Protein AF-A0A928ZIG1-F1 (afdb_monomer_lite)

Secondary structure (DSSP, 8-state):
------SS---S-SSSPPS-EEEE-SSSEEEEEESSPPP------PPP------------

pLDDT: mean 76.99, std 12.51, range [46.91, 92.44]

Foldseek 3Di:
DDDDDDPDPPPDDPPDDDQWEFDADPVGTDPDTDRDHDDDDDDDDDDDPDDDDPDDDDDD

Sequence (60 aa):
MKQVVIENPIINSAFSEPQRHFRFDDDGITSDIIDTRRRSHYFIPMALLHERKKRQTNPK

Structure (mmCIF, N/CA/C/O backbone):
data_AF-A0A928ZIG1-F1
#
_entry.id   AF-A0A928ZIG1-F1
#
loop_
_atom_site.group_PDB
_atom_site.id
_atom_site.type_symbol
_atom_site.label_atom_id
_atom_site.label_alt_id
_atom_site.label_comp_id
_atom_site.label_asym_id
_atom_site.label_entity_id
_atom_site.label_seq_id
_atom_site.pdbx_PDB_ins_code
_atom_site.Cartn_x
_atom_site.Cartn_y
_atom_site.Cartn_z
_atom_site.occupancy
_atom_site.B_iso_or_equiv
_atom_site.auth_seq_id
_atom_site.auth_comp_id
_atom_site.auth_asym_id
_atom_site.auth_atom_id
_atom_site.pdbx_PDB_model_num
ATOM 1 N N . MET A 1 1 ? -8.400 23.295 -1.362 1.00 65.69 1 MET A N 1
ATOM 2 C CA . MET A 1 1 ? -8.553 21.893 -0.911 1.00 65.69 1 MET A CA 1
ATOM 3 C C . MET A 1 1 ? -9.817 21.821 -0.071 1.00 65.69 1 MET A C 1
ATOM 5 O O . MET A 1 1 ? -10.027 22.728 0.723 1.00 65.69 1 MET A O 1
ATOM 9 N N . LYS A 1 2 ? -10.696 20.839 -0.293 1.00 83.00 2 LYS A N 1
ATOM 10 C CA . LYS A 1 2 ? -11.945 20.722 0.475 1.00 83.00 2 LYS A CA 1
ATOM 11 C C . LYS A 1 2 ? -11.622 20.040 1.807 1.00 83.00 2 LYS A C 1
ATOM 13 O O . LYS A 1 2 ? -10.996 18.986 1.7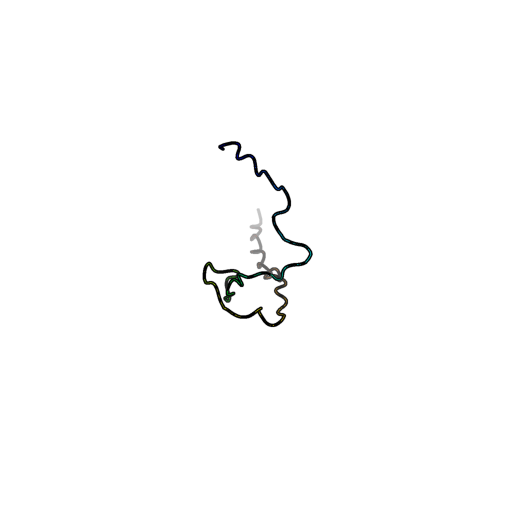89 1.00 83.00 2 LYS A O 1
ATOM 18 N N . GLN A 1 3 ? -12.008 20.641 2.933 1.00 80.88 3 GLN A N 1
ATOM 19 C CA . GLN A 1 3 ? -11.897 19.999 4.244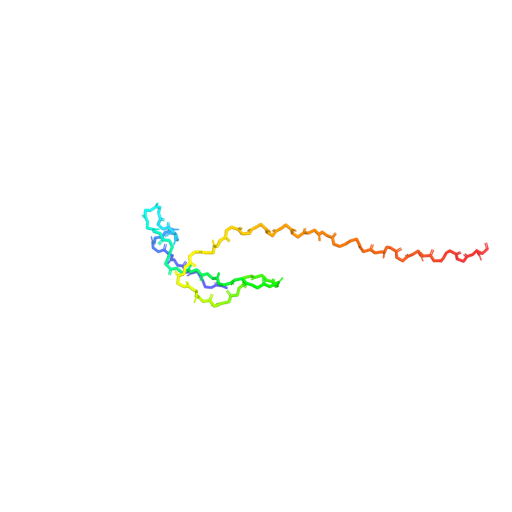 1.00 80.88 3 GLN A CA 1
ATOM 20 C C . GLN A 1 3 ? -12.837 18.787 4.244 1.00 80.88 3 GLN A C 1
ATOM 22 O O . GLN A 1 3 ? -14.056 18.950 4.214 1.00 80.88 3 GLN A O 1
ATOM 27 N N . VAL A 1 4 ? -12.275 17.581 4.214 1.00 84.38 4 VAL A N 1
ATOM 28 C CA . VAL A 1 4 ? -13.036 16.336 4.352 1.00 84.38 4 VAL A CA 1
ATOM 29 C C . VAL A 1 4 ? -12.877 15.882 5.796 1.00 84.38 4 VAL A C 1
ATOM 31 O O . VAL A 1 4 ? -11.763 15.613 6.239 1.00 84.38 4 VAL A O 1
ATOM 34 N N . VAL A 1 5 ? -13.978 15.853 6.545 1.00 88.19 5 VAL A N 1
ATOM 35 C CA . VAL A 1 5 ? -13.992 15.301 7.903 1.00 88.19 5 VAL A CA 1
ATOM 36 C C . VAL A 1 5 ? -14.064 13.784 7.774 1.00 88.19 5 VAL A C 1
ATOM 38 O O . VAL A 1 5 ? -15.008 13.262 7.187 1.00 88.19 5 VAL A O 1
ATOM 41 N N . ILE A 1 6 ? -13.051 13.087 8.283 1.00 84.69 6 ILE A N 1
ATOM 42 C CA . ILE A 1 6 ? -13.057 11.627 8.382 1.00 84.69 6 ILE A CA 1
ATOM 43 C C . ILE A 1 6 ? -13.573 11.293 9.782 1.00 84.69 6 ILE A C 1
ATOM 45 O O . ILE A 1 6 ? -12.896 11.584 10.764 1.00 84.69 6 ILE A O 1
ATOM 49 N N . GLU A 1 7 ? -14.772 10.717 9.875 1.00 89.00 7 GLU A N 1
ATOM 50 C CA . GLU A 1 7 ? -15.411 10.398 11.164 1.00 89.00 7 GLU A CA 1
ATOM 51 C C . GLU A 1 7 ? -14.558 9.457 12.022 1.00 89.00 7 GLU A C 1
ATOM 53 O O . GLU A 1 7 ? -14.472 9.623 13.237 1.00 89.00 7 GLU A O 1
ATOM 58 N N . ASN A 1 8 ? -13.881 8.502 11.380 1.00 86.75 8 ASN A N 1
ATOM 59 C CA . ASN A 1 8 ? -12.902 7.640 12.020 1.00 86.75 8 ASN A CA 1
ATOM 60 C C . ASN A 1 8 ? -11.488 7.988 11.523 1.00 86.75 8 ASN A C 1
ATOM 62 O O . ASN A 1 8 ? -11.142 7.632 10.395 1.00 86.75 8 ASN A O 1
ATOM 66 N N . PRO A 1 9 ? -10.637 8.636 12.340 1.00 83.06 9 PRO A N 1
ATOM 67 C CA . PRO A 1 9 ? -9.288 9.017 11.920 1.00 83.06 9 PRO A CA 1
ATOM 68 C C . PRO A 1 9 ? -8.369 7.806 11.693 1.00 83.06 9 PRO A C 1
ATOM 70 O O . PRO A 1 9 ? -7.270 7.952 11.157 1.00 83.06 9 PRO A O 1
ATOM 73 N N . ILE A 1 10 ? -8.792 6.609 12.107 1.00 81.81 10 ILE A N 1
ATOM 74 C CA . ILE A 1 10 ? -8.032 5.377 11.949 1.00 81.81 10 ILE A CA 1
ATOM 75 C C . ILE A 1 10 ? -8.202 4.868 10.513 1.00 81.81 10 ILE A C 1
ATOM 77 O O . ILE A 1 10 ? -9.180 4.211 10.170 1.00 81.81 10 ILE A O 1
ATOM 81 N N . ILE A 1 11 ? -7.206 5.161 9.674 1.00 81.50 11 ILE A N 1
ATOM 82 C CA . ILE A 1 11 ? -7.160 4.751 8.260 1.00 81.50 11 ILE A CA 1
ATOM 83 C C . ILE A 1 11 ? -6.943 3.234 8.114 1.00 81.50 11 ILE A C 1
ATOM 85 O O . ILE A 1 11 ? -7.441 2.627 7.169 1.00 81.50 11 ILE A O 1
ATOM 89 N N . ASN A 1 12 ? -6.220 2.618 9.057 1.00 81.88 12 ASN A N 1
ATOM 90 C CA . ASN A 1 12 ? -5.879 1.196 9.042 1.00 81.88 12 ASN A CA 1
ATOM 91 C C . ASN A 1 12 ? -6.324 0.528 10.342 1.00 81.88 12 ASN A C 1
ATOM 93 O O . ASN A 1 12 ? -5.994 1.000 11.428 1.00 81.88 12 ASN A O 1
ATOM 97 N N . SER A 1 13 ? -7.020 -0.601 10.236 1.00 82.12 13 SER A N 1
ATOM 98 C CA . SER A 1 13 ? -7.348 -1.424 11.401 1.00 82.12 13 SER A CA 1
ATOM 99 C C . SER A 1 13 ? -6.078 -2.040 11.994 1.00 82.12 13 SER A C 1
ATOM 101 O O . SER A 1 13 ? -5.234 -2.547 11.260 1.00 82.12 13 SER A O 1
ATOM 103 N N . ALA A 1 14 ? -5.959 -2.037 13.324 1.00 84.38 14 ALA A N 1
ATOM 104 C CA . ALA A 1 14 ? -4.886 -2.745 14.028 1.00 84.38 14 ALA A CA 1
ATOM 105 C C . ALA A 1 14 ? -5.085 -4.272 14.034 1.00 84.38 14 ALA A C 1
ATOM 107 O O . ALA A 1 14 ? -4.140 -5.015 14.283 1.00 84.38 14 ALA A O 1
ATOM 108 N N . PHE A 1 15 ? -6.315 -4.731 13.783 1.00 88.00 15 PHE A N 1
ATOM 109 C CA . PHE A 1 15 ? -6.713 -6.135 13.919 1.00 88.00 15 PHE A CA 1
ATOM 110 C C . PHE A 1 15 ? -7.033 -6.803 12.585 1.00 88.00 15 PHE A C 1
ATOM 112 O O . PHE A 1 15 ? -7.039 -8.025 12.493 1.00 88.00 15 PHE A O 1
ATOM 119 N N . SER A 1 16 ? -7.343 -6.012 11.561 1.00 89.25 16 SER A N 1
ATOM 120 C CA . SER A 1 16 ? -7.733 -6.525 10.251 1.00 89.25 16 SER A CA 1
ATOM 121 C C . SER A 1 16 ? -6.558 -6.425 9.299 1.00 89.25 16 SER A C 1
ATOM 123 O O . SER A 1 16 ? -5.937 -5.369 9.175 1.00 89.25 16 SER A O 1
ATOM 125 N N . GLU A 1 17 ? -6.278 -7.517 8.598 1.00 87.88 17 GLU A N 1
ATOM 126 C CA . GLU A 1 17 ? -5.222 -7.524 7.598 1.00 87.88 17 GLU A CA 1
ATOM 127 C C . GLU A 1 17 ? -5.573 -6.627 6.398 1.00 87.88 17 GLU A C 1
ATOM 129 O O . GLU A 1 17 ? -6.750 -6.511 6.025 1.00 87.88 17 GLU A O 1
ATOM 134 N N . PRO A 1 18 ? -4.568 -6.004 5.755 1.00 86.31 18 PRO A N 1
ATOM 135 C CA . PRO A 1 18 ? -4.770 -5.252 4.523 1.00 86.31 18 PRO A CA 1
ATOM 136 C C . PRO A 1 18 ? -5.427 -6.107 3.434 1.00 86.31 18 PRO A C 1
ATOM 138 O O . PRO A 1 18 ? -4.970 -7.203 3.139 1.00 86.31 18 PRO A O 1
ATOM 141 N N . GLN A 1 19 ? -6.475 -5.576 2.800 1.00 87.44 19 GLN A N 1
ATOM 142 C CA . GLN A 1 19 ? -7.224 -6.276 1.743 1.00 87.44 19 GLN A CA 1
ATOM 143 C C . GLN A 1 19 ? -6.803 -5.870 0.321 1.00 87.44 19 GLN A C 1
ATOM 145 O O . GLN A 1 19 ? -7.306 -6.408 -0.659 1.00 87.44 19 GLN A O 1
ATOM 150 N N . ARG A 1 20 ? -5.922 -4.873 0.181 1.00 88.75 20 ARG A N 1
ATOM 151 C CA . ARG A 1 20 ? -5.441 -4.383 -1.118 1.00 88.75 20 ARG A CA 1
ATOM 152 C C . ARG A 1 20 ? -3.924 -4.388 -1.136 1.00 88.75 20 ARG A C 1
ATOM 154 O O . ARG A 1 20 ? -3.298 -3.656 -0.369 1.00 88.75 20 ARG A O 1
ATOM 161 N N . HIS A 1 21 ? -3.352 -5.179 -2.035 1.00 89.81 21 HIS A N 1
ATOM 162 C CA . HIS A 1 21 ? -1.914 -5.247 -2.254 1.00 89.81 21 HIS A CA 1
ATOM 163 C C . HIS A 1 21 ? -1.589 -4.605 -3.597 1.00 89.81 21 HIS A C 1
ATOM 165 O O . HIS A 1 21 ? -2.055 -5.072 -4.627 1.00 89.81 21 HIS A O 1
ATOM 171 N N . PHE A 1 22 ? -0.801 -3.535 -3.600 1.00 88.81 22 PHE A N 1
ATOM 172 C CA . PHE A 1 22 ? -0.396 -2.883 -4.844 1.00 88.81 22 PHE A CA 1
ATOM 173 C C . PHE A 1 22 ? 0.801 -3.610 -5.462 1.00 88.81 22 PHE A C 1
ATOM 175 O O . PHE A 1 22 ? 1.752 -3.962 -4.753 1.00 88.81 22 PHE A O 1
ATOM 182 N N . ARG A 1 23 ? 0.758 -3.848 -6.777 1.00 87.31 23 ARG A N 1
ATOM 183 C CA . ARG A 1 23 ? 1.866 -4.431 -7.543 1.00 87.31 23 ARG A CA 1
ATOM 184 C C . ARG A 1 23 ? 3.013 -3.430 -7.635 1.00 87.31 23 ARG A C 1
ATOM 186 O O . ARG A 1 23 ? 2.792 -2.225 -7.746 1.00 87.31 23 ARG A O 1
ATOM 193 N N . PHE A 1 24 ? 4.231 -3.956 -7.624 1.00 83.44 24 PHE A N 1
ATOM 194 C CA . PHE A 1 24 ? 5.447 -3.186 -7.854 1.00 83.44 24 PHE A CA 1
ATOM 195 C C . PHE A 1 24 ? 6.048 -3.558 -9.215 1.00 83.44 24 PHE A C 1
ATOM 197 O O . PHE A 1 24 ? 5.935 -4.714 -9.635 1.00 83.44 24 PHE A O 1
ATOM 204 N N . ASP A 1 25 ? 6.687 -2.599 -9.871 1.00 83.25 25 ASP A N 1
ATOM 205 C CA . ASP A 1 25 ? 7.587 -2.788 -11.011 1.00 83.25 25 ASP A CA 1
ATOM 206 C C . ASP A 1 25 ? 8.953 -2.136 -10.745 1.00 83.25 25 ASP A C 1
ATOM 208 O O . ASP A 1 25 ? 9.257 -1.755 -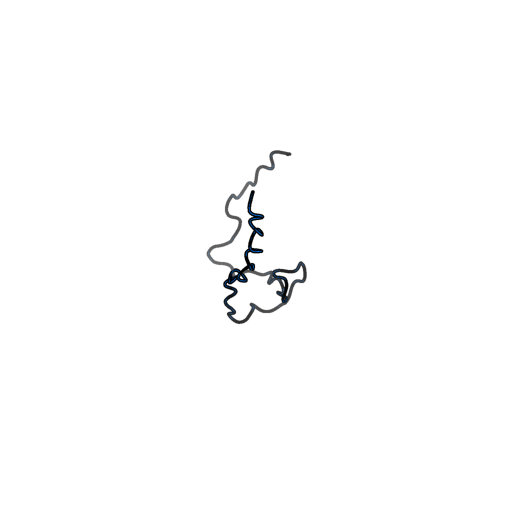9.610 1.00 83.25 25 ASP A O 1
ATOM 212 N N . ASP A 1 26 ? 9.787 -2.070 -11.782 1.00 82.50 26 ASP A N 1
ATOM 213 C CA . ASP A 1 26 ? 11.142 -1.522 -11.720 1.00 82.50 26 ASP A CA 1
ATOM 214 C C . ASP A 1 26 ? 11.161 -0.013 -11.406 1.00 82.50 26 ASP A C 1
ATOM 216 O O . ASP A 1 26 ? 12.153 0.483 -10.869 1.00 82.50 26 ASP A O 1
ATOM 220 N N . ASP A 1 27 ? 10.058 0.696 -11.672 1.00 83.25 27 ASP A N 1
ATOM 221 C CA . ASP A 1 27 ? 9.905 2.131 -11.417 1.00 83.25 27 ASP A CA 1
ATOM 222 C C . ASP A 1 27 ? 9.211 2.426 -10.073 1.00 83.25 27 ASP A C 1
ATOM 224 O O . ASP A 1 27 ? 9.325 3.534 -9.536 1.00 83.25 27 ASP A O 1
ATOM 228 N N . GLY A 1 28 ? 8.524 1.444 -9.477 1.00 82.88 28 GLY A N 1
ATOM 229 C CA . GLY A 1 28 ? 8.028 1.516 -8.105 1.00 82.88 28 GLY A CA 1
ATOM 230 C C . GLY A 1 28 ? 6.639 0.919 -7.898 1.00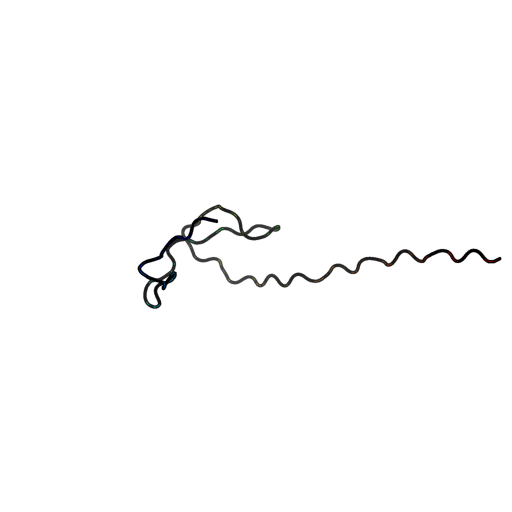 82.88 28 GLY A C 1
ATOM 231 O O . GLY A 1 28 ? 6.351 -0.200 -8.308 1.00 82.88 28 GLY A O 1
ATOM 232 N N . ILE A 1 29 ? 5.793 1.632 -7.143 1.00 87.31 29 ILE A N 1
ATOM 233 C CA . ILE A 1 29 ? 4.426 1.199 -6.807 1.00 87.31 29 ILE A CA 1
ATOM 234 C C . ILE A 1 29 ? 3.488 1.563 -7.952 1.00 87.31 29 ILE A C 1
ATOM 236 O O . ILE A 1 29 ? 3.425 2.717 -8.366 1.00 87.31 29 ILE A O 1
ATOM 240 N N . THR A 1 30 ? 2.695 0.595 -8.393 1.00 89.94 30 THR A N 1
ATOM 241 C CA . THR A 1 30 ? 1.706 0.771 -9.462 1.00 89.94 30 THR A CA 1
ATOM 242 C C . THR A 1 30 ? 0.284 0.866 -8.904 1.00 89.94 30 THR A C 1
ATOM 244 O O . THR A 1 30 ? 0.047 0.663 -7.712 1.00 89.94 30 THR A O 1
ATOM 247 N N . SER A 1 31 ? -0.688 1.163 -9.770 1.00 92.44 31 SER A N 1
ATOM 248 C CA . SER A 1 31 ? -2.114 1.175 -9.398 1.00 92.44 31 SER A CA 1
ATOM 249 C C . SER A 1 31 ? -2.775 -0.208 -9.451 1.00 92.44 31 SER A C 1
ATOM 251 O O . SER A 1 31 ? -3.946 -0.334 -9.093 1.00 92.44 31 SER A O 1
ATOM 253 N N . ASP A 1 32 ? -2.048 -1.244 -9.877 1.00 91.12 32 ASP A N 1
ATOM 254 C CA . ASP A 1 32 ? -2.602 -2.588 -10.020 1.00 91.12 32 ASP A CA 1
ATOM 255 C C . ASP A 1 32 ? -2.734 -3.263 -8.653 1.00 91.12 32 ASP A C 1
ATOM 257 O O . ASP A 1 32 ? -1.784 -3.290 -7.867 1.00 91.12 32 ASP A O 1
ATOM 261 N N . ILE A 1 33 ? -3.903 -3.844 -8.381 1.00 91.94 33 ILE A N 1
ATOM 262 C CA . ILE A 1 33 ? -4.174 -4.578 -7.142 1.00 91.94 33 ILE A CA 1
ATOM 263 C C . ILE A 1 33 ? -3.997 -6.075 -7.402 1.00 91.94 33 ILE A C 1
ATOM 265 O O . ILE A 1 33 ? -4.588 -6.626 -8.328 1.00 91.94 33 ILE A O 1
ATOM 269 N N . ILE A 1 34 ? -3.203 -6.732 -6.562 1.00 91.19 34 ILE A N 1
ATOM 270 C CA . ILE A 1 34 ? -2.975 -8.177 -6.566 1.00 91.19 34 ILE A CA 1
ATOM 271 C C . ILE A 1 34 ? -3.560 -8.819 -5.304 1.00 91.19 34 ILE A C 1
ATOM 273 O O . ILE A 1 34 ? -3.710 -8.177 -4.264 1.00 91.19 34 ILE A O 1
ATOM 277 N N . ASP A 1 35 ? -3.884 -10.105 -5.401 1.00 90.19 35 ASP A N 1
ATOM 278 C CA . ASP A 1 35 ? -4.557 -10.849 -4.332 1.00 90.19 35 ASP A CA 1
ATOM 279 C C . ASP A 1 35 ? -3.633 -11.104 -3.128 1.00 90.19 35 ASP A C 1
ATOM 281 O O . ASP A 1 35 ? -4.029 -11.014 -1.970 1.00 90.19 35 ASP A O 1
ATOM 285 N N . THR A 1 36 ? -2.345 -11.328 -3.389 1.00 86.50 36 THR A N 1
ATOM 286 C CA . THR A 1 36 ? -1.392 -11.757 -2.361 1.00 86.50 36 THR A CA 1
ATOM 287 C C . THR A 1 36 ? -0.450 -10.647 -1.910 1.00 86.50 36 THR A C 1
ATOM 289 O O . THR A 1 36 ? 0.045 -9.864 -2.728 1.00 86.50 36 THR A O 1
ATOM 292 N N . ARG A 1 37 ? -0.067 -10.666 -0.627 1.00 81.94 37 ARG A N 1
ATOM 293 C CA . ARG A 1 37 ? 1.019 -9.829 -0.101 1.00 81.94 37 ARG A CA 1
ATOM 294 C C . ARG A 1 37 ? 2.337 -10.122 -0.821 1.00 81.94 37 ARG A C 1
ATOM 296 O O .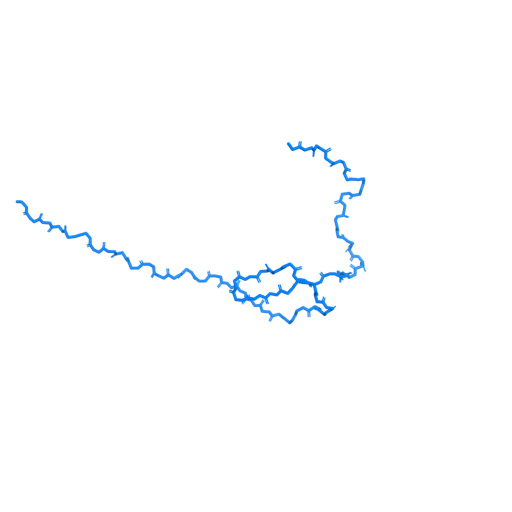 ARG A 1 37 ? 2.757 -11.271 -0.951 1.00 81.94 37 ARG A O 1
ATOM 303 N N . ARG A 1 38 ? 3.034 -9.065 -1.243 1.00 76.38 38 ARG A N 1
ATOM 304 C CA . ARG A 1 38 ? 4.338 -9.169 -1.911 1.00 76.38 38 ARG A CA 1
ATOM 305 C C . ARG A 1 38 ? 5.363 -9.878 -1.017 1.00 76.38 38 ARG A C 1
ATOM 307 O O . ARG A 1 38 ? 5.429 -9.626 0.189 1.00 76.38 38 ARG A O 1
ATOM 314 N N . ARG A 1 39 ? 6.228 -10.699 -1.622 1.00 73.88 39 ARG A N 1
ATOM 315 C CA . ARG A 1 39 ? 7.455 -11.171 -0.960 1.00 73.88 39 ARG A CA 1
ATOM 316 C C . ARG A 1 39 ? 8.340 -9.970 -0.621 1.00 73.88 39 ARG A C 1
ATOM 318 O O . ARG A 1 39 ? 8.382 -8.999 -1.374 1.00 73.88 39 ARG A O 1
ATOM 325 N N . SER A 1 40 ? 9.043 -10.015 0.506 1.00 66.38 40 SER A N 1
ATOM 326 C CA . SER A 1 40 ? 9.943 -8.935 0.920 1.00 66.38 40 SER A CA 1
ATOM 327 C C . SER A 1 40 ? 11.007 -8.664 -0.159 1.00 66.38 40 SER A C 1
ATOM 329 O O . SER A 1 40 ? 11.924 -9.462 -0.327 1.00 66.38 40 SER A O 1
ATOM 331 N N . HIS A 1 41 ? 10.905 -7.551 -0.896 1.00 65.56 41 HIS A N 1
ATOM 332 C CA . HIS A 1 41 ? 12.096 -6.867 -1.430 1.00 65.56 41 HIS A CA 1
ATOM 333 C C . HIS A 1 41 ? 12.383 -5.639 -0.595 1.00 65.56 41 HIS A C 1
ATOM 335 O O . HIS A 1 41 ? 11.460 -4.935 -0.184 1.00 65.56 41 HIS A O 1
ATOM 341 N N . TYR A 1 42 ? 13.661 -5.317 -0.525 1.00 65.06 42 TYR A N 1
ATOM 342 C CA . TYR A 1 42 ? 14.149 -4.011 -0.146 1.00 65.06 42 TYR A CA 1
ATOM 343 C C . TYR A 1 42 ? 14.505 -3.246 -1.423 1.00 65.06 42 TYR A C 1
ATOM 345 O O . TYR A 1 42 ? 15.249 -3.759 -2.254 1.00 65.06 42 TYR A O 1
ATOM 353 N N . PHE A 1 43 ? 13.955 -2.043 -1.584 1.00 61.31 43 PHE A N 1
ATOM 354 C CA . PHE A 1 43 ? 14.431 -1.070 -2.562 1.00 61.31 43 PHE A CA 1
ATOM 355 C C . PHE A 1 43 ? 15.095 0.054 -1.773 1.00 61.31 43 PHE A C 1
ATOM 357 O O . PHE A 1 43 ? 14.417 0.835 -1.107 1.00 61.31 43 PHE A O 1
ATOM 364 N N . ILE A 1 44 ? 16.424 0.083 -1.783 1.00 67.88 44 ILE A N 1
ATOM 365 C CA . ILE A 1 44 ? 17.193 1.232 -1.309 1.00 67.88 44 ILE A CA 1
ATOM 366 C C . ILE A 1 44 ? 17.673 1.924 -2.581 1.00 67.88 44 ILE A C 1
ATOM 368 O O . ILE A 1 44 ? 18.527 1.355 -3.266 1.00 67.88 44 ILE A O 1
ATOM 372 N N . PRO A 1 45 ? 17.125 3.096 -2.945 1.00 64.06 45 PRO A N 1
ATOM 373 C CA . PRO A 1 45 ? 17.647 3.841 -4.075 1.00 64.06 45 PRO A CA 1
ATOM 374 C C . PRO A 1 45 ? 19.090 4.236 -3.757 1.00 64.06 45 PRO A C 1
ATOM 376 O O . PRO A 1 45 ? 19.347 5.074 -2.893 1.00 64.06 45 PRO A O 1
ATOM 379 N N . MET A 1 46 ? 20.041 3.601 -4.439 1.00 63.16 46 MET A N 1
ATOM 380 C CA . MET A 1 46 ? 21.427 4.045 -4.439 1.00 63.16 46 MET A CA 1
ATOM 381 C C . MET A 1 46 ? 21.527 5.208 -5.416 1.00 63.16 46 MET A C 1
ATOM 383 O O . MET A 1 46 ? 21.159 5.075 -6.584 1.00 63.16 46 MET A O 1
ATOM 387 N N . ALA A 1 47 ? 22.016 6.354 -4.945 1.00 75.19 47 ALA A N 1
ATOM 388 C CA . ALA A 1 47 ? 22.345 7.445 -5.845 1.00 75.19 47 ALA A CA 1
ATOM 389 C C . ALA A 1 47 ? 23.352 6.933 -6.885 1.00 75.19 47 ALA A C 1
ATOM 391 O O . ALA A 1 47 ? 24.433 6.458 -6.532 1.00 75.19 47 ALA A O 1
ATOM 392 N N . LEU A 1 48 ? 22.998 7.027 -8.167 1.00 66.56 48 LEU A N 1
ATOM 393 C CA . LEU A 1 48 ? 23.971 6.856 -9.235 1.00 66.56 48 LEU A CA 1
ATOM 394 C C . LEU A 1 48 ? 24.989 7.992 -9.104 1.00 66.56 48 LEU A C 1
ATOM 396 O O . LEU A 1 48 ? 24.610 9.162 -9.007 1.00 66.56 48 LEU A O 1
ATOM 400 N N . LEU A 1 49 ? 26.278 7.651 -9.082 1.00 67.69 49 LEU A N 1
ATOM 401 C CA . LEU A 1 49 ? 27.340 8.647 -9.127 1.00 67.69 49 LEU A CA 1
ATOM 402 C C . LEU A 1 49 ? 27.172 9.461 -10.416 1.00 67.69 49 LEU A C 1
ATOM 404 O O . LEU A 1 49 ? 27.417 8.961 -11.511 1.00 67.69 49 LEU A O 1
ATOM 408 N N . HIS A 1 50 ? 26.740 10.715 -10.300 1.00 68.31 50 HIS A N 1
ATOM 409 C CA . HIS A 1 50 ? 26.740 11.625 -11.435 1.00 68.31 50 HIS A CA 1
ATOM 410 C C . HIS A 1 50 ? 28.170 12.148 -11.641 1.00 68.31 50 HIS A C 1
ATOM 412 O O . HIS A 1 50 ? 28.728 12.853 -10.794 1.00 68.31 50 HIS A O 1
ATOM 418 N N . GLU A 1 51 ? 28.786 11.810 -12.772 1.00 72.31 51 GLU A N 1
ATOM 419 C CA . GLU A 1 51 ? 30.098 12.342 -13.149 1.00 72.31 51 GLU A CA 1
ATOM 420 C C . GLU A 1 51 ? 30.064 13.883 -13.143 1.00 72.31 51 GLU A C 1
ATOM 422 O O . GLU A 1 51 ? 29.322 14.521 -13.900 1.00 72.31 51 GLU A O 1
ATOM 427 N N . ARG A 1 52 ? 30.872 14.524 -12.284 1.00 62.72 52 ARG A N 1
ATOM 428 C CA . ARG A 1 52 ? 31.082 15.979 -12.355 1.00 62.72 52 ARG A CA 1
ATOM 429 C C . ARG A 1 52 ? 31.870 16.258 -13.632 1.00 62.72 52 ARG A C 1
ATOM 431 O O . ARG A 1 52 ? 33.071 16.005 -13.674 1.00 62.72 52 ARG A O 1
ATOM 438 N N . LYS A 1 53 ? 31.233 16.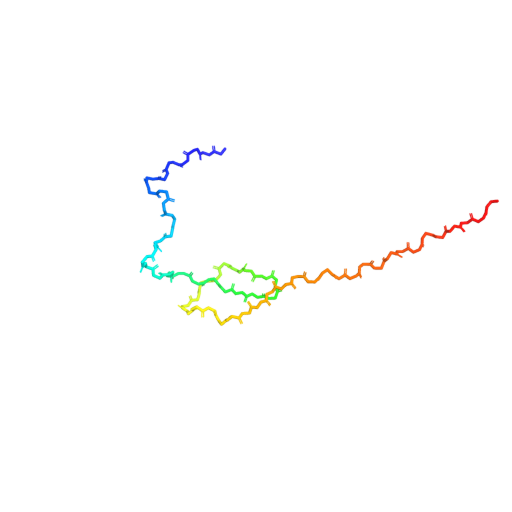845 -14.655 1.00 59.31 53 LYS A N 1
ATOM 439 C CA . LYS A 1 53 ? 31.958 17.435 -15.796 1.00 59.31 53 LYS A CA 1
ATOM 440 C C . LYS A 1 53 ? 33.054 18.361 -15.251 1.00 59.31 53 LYS A C 1
ATOM 442 O O . LYS A 1 53 ? 32.742 19.387 -14.641 1.00 59.31 53 LYS A O 1
ATOM 447 N N . LYS A 1 54 ? 34.332 18.005 -15.453 1.00 53.53 54 LYS A N 1
ATOM 448 C CA . LYS A 1 54 ? 35.466 18.897 -15.170 1.00 53.53 54 LYS A CA 1
ATOM 449 C C . LYS A 1 54 ? 35.230 20.193 -15.943 1.00 53.53 54 LYS A C 1
ATOM 451 O O . LYS A 1 54 ? 35.171 20.179 -17.171 1.00 53.53 54 LYS A O 1
ATOM 456 N N . ARG A 1 55 ? 35.064 21.311 -15.232 1.00 55.09 55 ARG A N 1
ATOM 457 C CA . ARG A 1 55 ? 35.101 22.635 -15.858 1.00 55.09 55 ARG A CA 1
ATOM 458 C C . ARG A 1 55 ? 36.517 22.819 -16.404 1.00 55.09 55 ARG A C 1
ATOM 460 O O . ARG A 1 55 ? 37.464 22.810 -15.625 1.00 55.09 55 ARG A O 1
ATOM 467 N N . GLN A 1 56 ? 36.653 22.919 -17.725 1.00 55.59 56 GLN A N 1
ATOM 468 C CA . GLN A 1 56 ? 37.906 23.314 -18.365 1.00 55.59 56 GLN A CA 1
ATOM 469 C C . GLN A 1 56 ? 38.252 24.720 -17.871 1.00 55.59 56 GLN A C 1
ATOM 471 O O . GLN A 1 56 ? 37.519 25.675 -18.125 1.00 55.59 56 GLN A O 1
ATOM 476 N N . THR A 1 57 ? 39.331 24.845 -17.107 1.00 54.66 57 THR A N 1
ATOM 477 C CA . THR A 1 57 ? 39.928 26.140 -16.795 1.00 54.66 57 THR A CA 1
ATOM 478 C C . THR A 1 57 ? 40.771 26.547 -17.998 1.00 54.66 57 THR A C 1
ATOM 480 O O . THR A 1 57 ? 41.839 25.976 -18.207 1.00 54.66 57 THR A O 1
ATOM 483 N N . ASN A 1 58 ? 40.296 27.500 -18.801 1.00 54.69 58 ASN A N 1
ATOM 484 C CA . ASN A 1 58 ? 41.168 28.163 -19.771 1.00 54.69 58 ASN A CA 1
ATOM 485 C C . ASN A 1 58 ? 42.122 29.100 -19.012 1.00 54.69 58 ASN A C 1
ATOM 487 O O . ASN A 1 58 ? 41.633 29.907 -18.216 1.00 54.69 58 ASN A O 1
ATOM 491 N N . PRO A 1 59 ? 43.445 29.021 -19.237 1.00 54.22 59 PRO A N 1
ATOM 492 C CA . PRO A 1 59 ? 44.373 29.998 -18.690 1.00 54.22 59 PRO A CA 1
ATOM 493 C C . PRO A 1 59 ? 44.175 31.341 -19.410 1.00 54.22 59 PRO A C 1
ATOM 495 O O . PRO A 1 59 ? 44.024 31.378 -20.633 1.00 54.22 59 PRO A O 1
ATOM 498 N N . LYS A 1 60 ? 44.139 32.428 -18.638 1.00 46.91 60 LYS A N 1
ATOM 499 C CA . LYS A 1 60 ? 44.385 33.792 -19.116 1.00 46.91 60 LYS A CA 1
ATOM 500 C C . LYS A 1 60 ? 45.747 34.229 -18.613 1.00 46.91 60 LYS A C 1
ATOM 502 O O . LYS A 1 60 ? 46.061 33.855 -17.460 1.00 46.91 60 LYS A O 1
#

Radius of gyration: 22.64 Å; chains: 1; bounding box: 60×46×34 Å